Protein AF-A0A2V6CEP4-F1 (afdb_monomer_lite)

Secondary structure (DSSP, 8-state):
-HHHHHHHHHHHTTT-HHHHHHHHHHTT-SGGGTT-GGG--GGG--TT-S-TT--------SSPPPPP---

Radi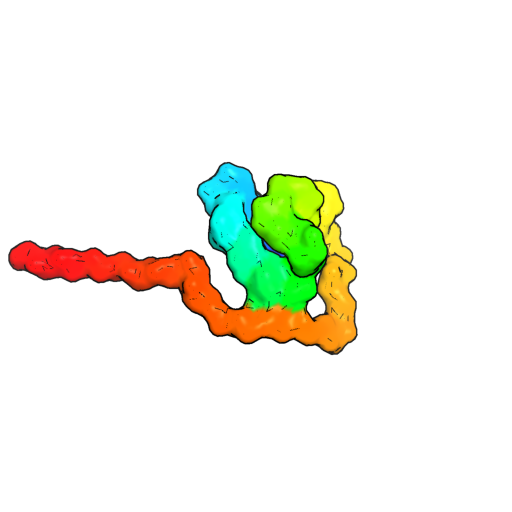us of gyration: 13.77 Å; chains: 1; bounding box: 42×24×37 Å

Structure (mmCIF, N/CA/C/O backbone):
data_AF-A0A2V6CEP4-F1
#
_entry.id   AF-A0A2V6CEP4-F1
#
loop_
_atom_site.group_PDB
_atom_site.id
_atom_site.type_symbol
_atom_site.label_atom_id
_atom_site.label_alt_id
_atom_site.label_comp_id
_atom_site.label_asym_id
_atom_site.label_entity_id
_atom_site.label_seq_id
_atom_site.pdbx_PDB_ins_code
_atom_site.Cartn_x
_atom_site.Cartn_y
_atom_site.Cartn_z
_atom_site.occupancy
_atom_site.B_iso_or_equiv
_atom_site.auth_seq_id
_atom_site.auth_comp_id
_atom_site.auth_asym_id
_atom_site.auth_atom_id
_atom_site.pdbx_PDB_model_num
ATOM 1 N N . PHE A 1 1 ? -5.612 -1.832 -11.651 1.00 79.94 1 PHE A N 1
ATOM 2 C CA . PHE A 1 1 ? -6.237 -1.626 -10.323 1.00 79.94 1 PHE A CA 1
ATOM 3 C C . PHE A 1 1 ? -5.213 -1.479 -9.201 1.00 79.94 1 PHE A C 1
ATOM 5 O O . PHE A 1 1 ? -5.274 -0.481 -8.498 1.00 79.94 1 PHE A O 1
ATOM 12 N N . ALA A 1 2 ? -4.260 -2.410 -9.052 1.00 93.69 2 ALA A N 1
ATOM 13 C CA . ALA A 1 2 ? -3.194 -2.325 -8.041 1.00 93.69 2 ALA A CA 1
ATOM 14 C C . ALA A 1 2 ? -2.408 -1.001 -8.094 1.00 93.69 2 ALA A C 1
ATOM 16 O O . ALA A 1 2 ? -2.155 -0.381 -7.067 1.00 93.69 2 ALA A O 1
ATOM 17 N N . GLU A 1 3 ? -2.117 -0.519 -9.301 1.00 95.75 3 GLU A N 1
ATOM 18 C CA . GLU A 1 3 ? -1.388 0.733 -9.492 1.00 95.75 3 GLU A CA 1
ATOM 19 C C . GLU A 1 3 ? -2.138 1.961 -8.955 1.00 95.75 3 GLU A C 1
ATOM 21 O O . GLU A 1 3 ? -1.566 2.792 -8.257 1.00 95.75 3 GLU A O 1
ATOM 26 N N . SER A 1 4 ? -3.452 2.041 -9.178 1.00 96.75 4 SER A N 1
ATOM 27 C CA . SER A 1 4 ? -4.281 3.106 -8.606 1.00 96.75 4 SER A CA 1
ATOM 28 C C . SER A 1 4 ? -4.253 3.086 -7.075 1.00 96.75 4 SER A C 1
ATOM 30 O O . SER A 1 4 ? -4.218 4.145 -6.456 1.00 96.75 4 SER A O 1
ATOM 32 N N . LEU A 1 5 ? -4.219 1.901 -6.452 1.00 96.62 5 LEU A N 1
ATOM 33 C CA . LEU A 1 5 ? -4.090 1.774 -4.997 1.00 96.62 5 LEU A CA 1
ATOM 34 C C . LEU A 1 5 ? -2.719 2.241 -4.500 1.00 96.62 5 LEU A C 1
ATOM 36 O O . LEU A 1 5 ? -2.658 2.895 -3.462 1.00 96.62 5 LEU A O 1
ATOM 40 N N . ARG A 1 6 ? -1.640 1.966 -5.245 1.00 97.44 6 ARG A N 1
ATOM 41 C CA . ARG A 1 6 ? -0.299 2.481 -4.933 1.00 97.44 6 ARG A CA 1
ATOM 42 C C . ARG A 1 6 ? -0.286 4.010 -4.952 1.00 97.44 6 ARG A C 1
ATOM 44 O O . ARG A 1 6 ? 0.197 4.625 -4.007 1.00 97.44 6 ARG A O 1
ATOM 51 N N . MET A 1 7 ? -0.885 4.610 -5.980 1.00 97.81 7 MET A N 1
ATOM 52 C CA . MET A 1 7 ? -1.017 6.065 -6.107 1.00 97.81 7 MET A CA 1
ATOM 53 C C . MET A 1 7 ? -1.825 6.664 -4.951 1.00 97.81 7 MET A C 1
ATOM 55 O O . MET A 1 7 ? -1.369 7.595 -4.292 1.00 97.81 7 MET A O 1
ATOM 59 N N . ILE A 1 8 ? -2.996 6.092 -4.649 1.00 97.44 8 ILE A N 1
ATOM 60 C CA . ILE A 1 8 ? -3.832 6.522 -3.519 1.00 97.44 8 ILE A CA 1
ATOM 61 C C . ILE A 1 8 ? -3.049 6.427 -2.209 1.00 97.44 8 ILE A C 1
ATOM 63 O O . ILE A 1 8 ? -3.063 7.380 -1.439 1.00 97.44 8 ILE A O 1
ATOM 67 N N . ALA A 1 9 ? -2.337 5.325 -1.966 1.00 97.25 9 ALA A N 1
ATOM 68 C CA . ALA A 1 9 ? -1.544 5.136 -0.756 1.00 97.25 9 ALA A CA 1
ATOM 69 C C . ALA A 1 9 ? -0.457 6.211 -0.590 1.00 97.25 9 ALA A C 1
ATOM 71 O O . ALA A 1 9 ? -0.290 6.723 0.516 1.00 97.25 9 ALA A O 1
ATOM 72 N N . ILE A 1 10 ? 0.218 6.620 -1.673 1.00 97.25 10 ILE A N 1
ATOM 73 C CA . ILE A 1 10 ? 1.179 7.736 -1.635 1.00 97.25 10 ILE A CA 1
ATOM 74 C C . ILE A 1 10 ? 0.458 9.036 -1.251 1.00 97.25 10 ILE A C 1
ATOM 76 O O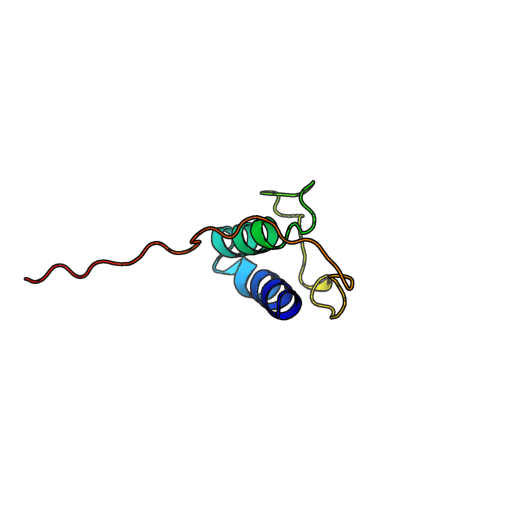 . ILE A 1 10 ? 0.895 9.733 -0.336 1.00 97.25 10 ILE A O 1
ATOM 80 N N . LEU A 1 11 ? -0.677 9.337 -1.886 1.00 97.19 11 LEU A N 1
ATOM 81 C CA . LEU A 1 11 ? -1.404 10.596 -1.685 1.00 97.19 11 LEU A CA 1
ATOM 82 C C . LEU A 1 11 ? -2.068 10.719 -0.304 1.00 97.19 11 LEU A C 1
ATOM 84 O O . LEU A 1 11 ? -2.091 11.810 0.262 1.00 97.19 11 LEU A O 1
ATOM 88 N N . ILE A 1 12 ? -2.600 9.628 0.257 1.00 96.50 12 ILE A N 1
ATOM 89 C CA . ILE A 1 12 ? -3.253 9.653 1.580 1.00 96.50 12 ILE A CA 1
ATOM 90 C C . ILE A 1 12 ? -2.258 9.548 2.732 1.00 96.50 12 ILE A C 1
ATOM 92 O O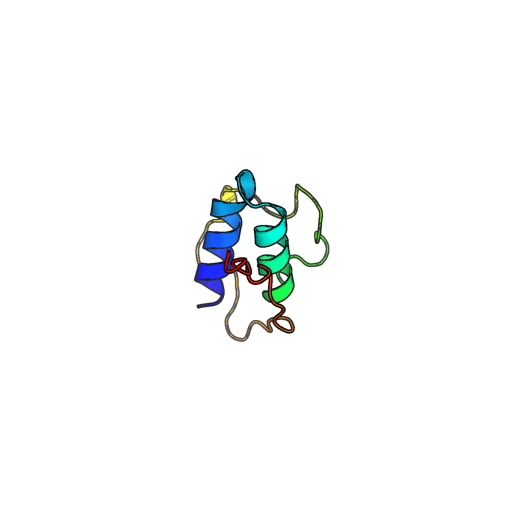 . ILE A 1 12 ? -2.644 9.767 3.879 1.00 96.50 12 ILE A O 1
ATOM 96 N N . SER A 1 13 ? -1.001 9.195 2.458 1.00 96.25 13 SER A N 1
ATOM 97 C CA . SER A 1 13 ? 0.012 8.953 3.485 1.00 96.25 13 SER A CA 1
ATOM 98 C C . SER A 1 13 ? 0.194 10.072 4.522 1.00 96.25 13 SER A C 1
ATOM 100 O O . SER A 1 13 ? 0.409 9.717 5.682 1.00 96.25 13 SER A O 1
ATOM 102 N N . PRO A 1 14 ? 0.032 11.380 4.209 1.00 94.38 14 PRO A N 1
ATOM 103 C CA . PRO A 1 14 ? 0.161 12.426 5.224 1.00 94.38 14 PRO A CA 1
ATOM 104 C C . PRO A 1 14 ? -0.990 12.433 6.240 1.00 94.38 14 PRO A C 1
ATOM 106 O O . PRO A 1 14 ? -0.844 12.976 7.329 1.00 94.38 14 PRO A O 1
ATOM 109 N N . VAL A 1 15 ? -2.143 11.851 5.887 1.00 96.94 15 VAL A N 1
ATOM 110 C CA . VAL A 1 15 ? -3.367 11.860 6.710 1.00 96.94 15 VAL A CA 1
ATOM 111 C C . VAL A 1 15 ? -3.653 10.476 7.301 1.00 96.94 15 VAL A C 1
ATOM 113 O O . VAL A 1 15 ? -4.127 10.361 8.428 1.00 96.94 15 VAL A O 1
ATOM 116 N N . LEU A 1 16 ? -3.349 9.411 6.555 1.00 96.81 16 LEU A N 1
ATOM 117 C CA . LEU A 1 16 ? -3.609 8.015 6.909 1.00 96.81 16 LEU A CA 1
ATOM 118 C C . LEU A 1 16 ? -2.345 7.146 6.740 1.00 96.81 16 LEU A C 1
ATOM 120 O O . LEU A 1 16 ? -2.376 6.160 5.995 1.00 96.81 16 LEU A O 1
ATOM 124 N N . PRO A 1 17 ? -1.233 7.449 7.439 1.00 95.50 17 PRO A N 1
ATOM 125 C CA . PRO A 1 17 ? 0.049 6.772 7.225 1.00 95.50 17 PRO A CA 1
ATOM 126 C C . PRO A 1 17 ? -0.044 5.261 7.466 1.00 95.50 17 PRO A C 1
ATOM 128 O O . PRO A 1 17 ? 0.411 4.464 6.650 1.00 95.50 17 PRO A O 1
ATOM 131 N N . LYS A 1 18 ? -0.726 4.831 8.535 1.00 95.62 18 LYS A N 1
ATOM 132 C CA . LYS A 1 18 ? -0.890 3.401 8.841 1.00 95.62 18 LYS A CA 1
ATOM 133 C C . LYS A 1 18 ? -1.634 2.647 7.733 1.00 95.62 18 LYS A C 1
ATOM 135 O O . LYS A 1 18 ? -1.230 1.546 7.366 1.00 95.62 18 LYS A O 1
ATOM 140 N N . ALA A 1 19 ? -2.701 3.236 7.192 1.00 96.38 19 ALA A N 1
ATOM 141 C CA . ALA A 1 19 ? -3.453 2.622 6.104 1.00 96.38 19 ALA A CA 1
ATOM 142 C C . ALA A 1 19 ? -2.636 2.610 4.806 1.00 96.38 19 ALA A C 1
ATOM 144 O O . ALA A 1 19 ? -2.596 1.582 4.141 1.00 96.38 19 ALA A O 1
ATOM 145 N N . ALA A 1 20 ? -1.926 3.698 4.485 1.00 97.19 20 ALA A N 1
ATOM 146 C CA . ALA A 1 20 ? -1.028 3.762 3.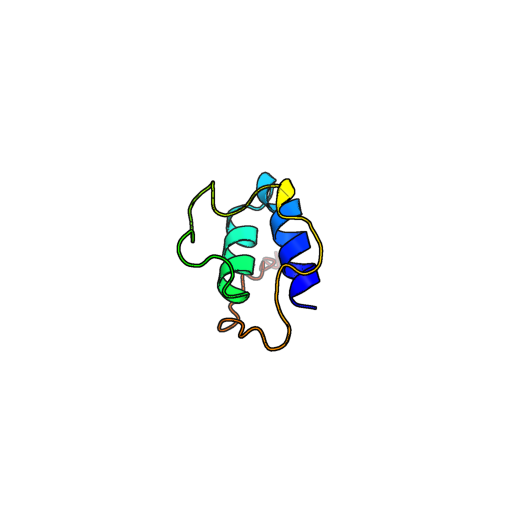332 1.00 97.19 20 ALA A CA 1
ATOM 147 C C . ALA A 1 20 ? 0.032 2.648 3.368 1.00 97.19 20 ALA A C 1
ATOM 149 O O . ALA A 1 20 ? 0.153 1.879 2.415 1.00 97.19 20 ALA A O 1
ATOM 150 N N . HIS A 1 21 ? 0.732 2.489 4.497 1.00 96.75 21 HIS A N 1
ATOM 151 C CA . HIS A 1 21 ? 1.692 1.399 4.687 1.00 96.75 21 HIS A CA 1
ATOM 152 C C . HIS A 1 21 ? 1.049 0.017 4.527 1.00 96.75 21 HIS A C 1
ATOM 154 O O . HIS A 1 21 ? 1.607 -0.828 3.828 1.00 96.75 21 HIS A O 1
ATOM 160 N N . GLY A 1 22 ? -0.147 -0.187 5.084 1.00 96.50 22 GLY A N 1
ATOM 161 C CA . GLY A 1 22 ? -0.884 -1.440 4.930 1.00 96.50 22 GLY A CA 1
ATOM 162 C C . GLY A 1 22 ? -1.358 -1.720 3.497 1.00 96.50 22 GLY A C 1
ATOM 163 O O . GLY A 1 22 ? -1.451 -2.885 3.105 1.00 96.50 22 GLY A O 1
ATOM 164 N N . ILE A 1 23 ? -1.628 -0.690 2.685 1.00 97.00 23 ILE A N 1
ATOM 165 C CA . ILE A 1 23 ? -1.866 -0.860 1.243 1.00 97.00 23 ILE A CA 1
ATOM 166 C C . ILE A 1 23 ? -0.573 -1.326 0.572 1.00 97.00 23 ILE A C 1
ATOM 168 O O . ILE A 1 23 ? -0.599 -2.311 -0.159 1.00 97.00 23 ILE A O 1
ATOM 172 N N . PHE A 1 24 ? 0.564 -0.676 0.838 1.00 97.06 24 PHE A N 1
ATOM 173 C CA . PHE A 1 24 ? 1.845 -1.069 0.241 1.00 97.06 24 PHE A CA 1
ATOM 174 C C . PHE A 1 24 ? 2.276 -2.490 0.618 1.00 97.06 24 PHE A C 1
ATOM 176 O O . PHE A 1 24 ? 2.831 -3.193 -0.225 1.00 97.06 24 PHE A O 1
ATOM 183 N N . ASP A 1 25 ? 1.985 -2.934 1.842 1.00 96.75 25 ASP A N 1
ATOM 184 C CA . ASP A 1 25 ? 2.245 -4.311 2.271 1.00 96.75 25 ASP A CA 1
ATOM 185 C C . ASP A 1 25 ? 1.392 -5.320 1.492 1.00 96.75 25 ASP A C 1
ATOM 187 O O . ASP A 1 25 ? 1.905 -6.321 0.995 1.00 96.75 25 ASP A O 1
ATOM 191 N N . GLN A 1 26 ? 0.101 -5.031 1.302 1.00 96.88 26 GLN A N 1
ATOM 192 C CA . GLN A 1 26 ? -0.779 -5.866 0.476 1.00 96.88 26 GLN A CA 1
ATOM 193 C C . GLN A 1 26 ? -0.400 -5.829 -1.004 1.00 96.88 26 GLN A C 1
ATOM 195 O O . GLN A 1 26 ? -0.570 -6.820 -1.704 1.00 96.88 26 GLN A O 1
ATOM 200 N N . LEU A 1 27 ? 0.152 -4.718 -1.487 1.00 97.12 27 LEU A N 1
ATOM 201 C CA . LEU A 1 27 ? 0.708 -4.619 -2.833 1.00 97.12 27 LEU A CA 1
ATOM 202 C C . LEU A 1 27 ? 2.094 -5.258 -2.949 1.00 97.12 27 LEU A C 1
ATOM 204 O O . LEU A 1 27 ? 2.614 -5.307 -4.056 1.00 97.12 27 LEU A O 1
ATOM 208 N N . ASN A 1 28 ? 2.689 -5.752 -1.857 1.00 96.88 28 ASN A N 1
ATOM 209 C CA . ASN A 1 28 ? 4.046 -6.297 -1.839 1.00 96.88 28 ASN A CA 1
ATOM 210 C C . ASN A 1 28 ? 5.073 -5.325 -2.464 1.00 96.88 28 ASN A C 1
ATOM 212 O O . ASN A 1 28 ? 5.910 -5.708 -3.282 1.00 96.88 28 ASN A O 1
ATOM 216 N N . TRP A 1 29 ? 4.962 -4.033 -2.139 1.00 96.25 29 TRP A N 1
ATOM 217 C CA . TRP A 1 29 ? 5.751 -2.966 -2.759 1.00 96.25 29 TRP A CA 1
ATOM 218 C C . TRP A 1 29 ? 6.782 -2.394 -1.781 1.00 96.25 29 TRP A C 1
ATOM 220 O O . TRP A 1 29 ? 6.415 -1.944 -0.691 1.00 96.25 29 TRP A O 1
ATOM 230 N N . LYS A 1 30 ? 8.068 -2.398 -2.162 1.00 95.31 30 LYS A N 1
ATOM 231 C CA . LYS A 1 30 ? 9.199 -1.935 -1.328 1.00 95.31 30 LYS A CA 1
ATOM 232 C C . LYS A 1 30 ? 9.171 -2.521 0.096 1.00 95.31 30 LYS A C 1
ATOM 234 O O . LYS A 1 30 ? 9.178 -1.792 1.093 1.00 95.31 30 LYS A O 1
ATOM 239 N N . MET A 1 31 ? 9.018 -3.843 0.211 1.00 95.19 31 MET A N 1
ATOM 240 C CA . MET A 1 31 ? 8.827 -4.529 1.500 1.00 95.19 31 MET A CA 1
ATOM 241 C C . MET A 1 31 ? 10.025 -4.393 2.446 1.00 95.19 31 MET A C 1
ATOM 243 O O . MET A 1 31 ? 9.852 -4.362 3.663 1.00 95.19 31 MET A O 1
ATOM 247 N N . GLU A 1 32 ? 11.229 -4.230 1.907 1.00 96.25 32 GLU A N 1
ATOM 248 C CA . GLU A 1 32 ? 12.469 -3.958 2.641 1.00 96.25 32 GLU A CA 1
ATOM 249 C C . GLU A 1 32 ? 12.439 -2.633 3.434 1.00 96.25 32 GLU A C 1
ATOM 251 O O . GLU A 1 32 ? 13.210 -2.419 4.384 1.00 96.25 32 GLU A O 1
ATOM 256 N N . LEU A 1 33 ? 11.507 -1.747 3.075 1.00 96.25 33 LEU A N 1
ATOM 257 C CA . LEU A 1 33 ? 11.249 -0.474 3.738 1.00 96.25 33 LEU A CA 1
ATOM 258 C C . LEU A 1 33 ? 9.918 -0.459 4.506 1.00 96.25 33 LEU A C 1
ATOM 260 O O . LEU A 1 33 ? 9.468 0.611 4.918 1.00 96.25 33 LEU A O 1
ATOM 264 N N . SER A 1 34 ? 9.270 -1.610 4.720 1.00 94.38 34 SER A N 1
ATOM 265 C CA . SER A 1 34 ? 7.992 -1.655 5.439 1.00 94.38 34 SER A CA 1
ATOM 266 C C . SER A 1 34 ? 8.092 -0.998 6.825 1.00 94.38 34 SER A C 1
ATOM 268 O O . SER A 1 34 ? 9.096 -1.111 7.528 1.00 94.38 34 SER A O 1
ATOM 270 N N . GLY A 1 35 ? 7.057 -0.228 7.170 1.00 90.12 35 GLY A N 1
ATOM 271 C CA . GLY A 1 35 ? 6.985 0.589 8.387 1.00 90.12 35 GLY A CA 1
ATOM 272 C C . GLY A 1 35 ? 7.929 1.800 8.478 1.00 90.12 35 GLY A C 1
ATOM 273 O O . GLY A 1 35 ? 7.842 2.526 9.463 1.00 90.12 35 GLY A O 1
ATOM 274 N N . LYS A 1 36 ? 8.814 2.050 7.501 1.00 94.31 36 LYS A N 1
ATOM 275 C CA . LYS A 1 36 ? 9.772 3.174 7.545 1.00 94.31 36 LYS A CA 1
ATOM 276 C C . LYS A 1 36 ? 9.223 4.413 6.839 1.00 94.31 36 LYS A C 1
ATOM 278 O O . LYS A 1 36 ? 8.731 4.304 5.721 1.00 94.31 36 LYS A O 1
ATOM 283 N N . GLU A 1 37 ? 9.405 5.596 7.427 1.00 85.69 37 GLU A N 1
ATOM 284 C CA . GLU A 1 37 ? 8.945 6.874 6.848 1.00 85.69 37 GLU A CA 1
ATOM 285 C C . GLU A 1 37 ? 9.503 7.132 5.437 1.00 85.69 37 GLU A C 1
ATOM 287 O O . GLU A 1 37 ? 8.804 7.650 4.577 1.00 85.69 37 GLU A O 1
ATOM 292 N N . GLY A 1 38 ? 10.734 6.691 5.161 1.00 89.31 38 GLY A N 1
ATOM 293 C CA . GLY A 1 38 ? 11.370 6.810 3.844 1.00 89.31 38 GLY A CA 1
ATOM 294 C C . GLY A 1 38 ? 10.971 5.742 2.817 1.00 89.31 38 GLY A C 1
ATOM 295 O O . GLY A 1 38 ? 11.650 5.611 1.801 1.00 89.31 38 GLY A O 1
ATOM 296 N N . ARG A 1 39 ? 9.928 4.934 3.063 1.00 95.06 39 ARG A N 1
ATOM 297 C CA . ARG A 1 39 ? 9.484 3.882 2.122 1.00 95.06 39 ARG A CA 1
ATOM 298 C C . ARG A 1 39 ? 9.072 4.452 0.768 1.00 95.06 39 ARG A C 1
ATOM 300 O O . ARG A 1 39 ? 9.287 3.819 -0.265 1.00 95.06 39 ARG A O 1
ATOM 307 N N . PHE A 1 40 ? 8.455 5.623 0.778 1.00 94.06 40 PHE A N 1
ATOM 308 C CA . PHE A 1 40 ? 7.933 6.293 -0.403 1.00 94.06 40 PHE A CA 1
ATOM 309 C C . PHE A 1 40 ? 7.974 7.807 -0.200 1.00 94.06 40 PHE A C 1
ATOM 311 O O . PHE A 1 40 ? 8.122 8.311 0.911 1.00 94.06 40 PHE A O 1
ATOM 318 N N . SER A 1 41 ? 7.808 8.525 -1.297 1.00 94.62 41 SER A N 1
ATOM 319 C CA . SER A 1 41 ? 7.747 9.974 -1.370 1.00 94.62 41 SER A CA 1
ATOM 320 C C . SER A 1 41 ? 6.693 10.389 -2.393 1.00 94.62 41 SER A C 1
ATOM 322 O O . SER A 1 41 ? 6.217 9.571 -3.181 1.00 94.62 41 SER A O 1
ATOM 324 N N . LEU A 1 42 ? 6.349 11.677 -2.426 1.00 95.19 42 LEU A N 1
ATOM 325 C CA . LEU A 1 42 ? 5.460 12.201 -3.463 1.00 95.19 42 LEU A CA 1
ATOM 326 C C . LEU A 1 42 ? 6.043 12.018 -4.877 1.00 95.19 42 LEU A C 1
ATOM 328 O O . LEU A 1 42 ? 5.283 11.846 -5.821 1.00 95.19 42 LEU A O 1
ATOM 332 N N .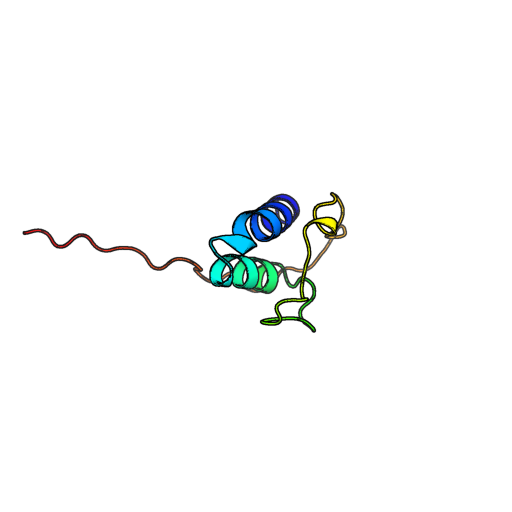 ALA A 1 43 ? 7.372 11.997 -5.021 1.00 95.12 43 ALA A N 1
ATOM 333 C CA . ALA A 1 43 ? 8.030 11.754 -6.304 1.00 95.12 43 ALA A CA 1
ATOM 334 C C . ALA A 1 43 ? 7.813 10.322 -6.827 1.00 95.12 43 ALA A C 1
ATOM 336 O O . ALA A 1 43 ? 7.900 10.095 -8.024 1.00 95.12 43 ALA A O 1
ATOM 337 N N . ASP A 1 44 ? 7.472 9.361 -5.962 1.00 95.19 44 ASP A N 1
ATOM 338 C CA . ASP A 1 44 ? 7.116 8.003 -6.390 1.00 95.19 44 ASP A CA 1
ATOM 339 C C . ASP A 1 44 ? 5.695 7.919 -6.993 1.00 95.19 44 ASP A C 1
ATOM 341 O O . ASP A 1 44 ? 5.274 6.842 -7.433 1.00 95.19 44 ASP A O 1
ATOM 345 N N . ALA A 1 45 ? 4.928 9.020 -7.000 1.00 95.12 45 ALA A N 1
ATOM 346 C CA . ALA A 1 45 ? 3.593 9.109 -7.599 1.00 95.12 45 ALA A CA 1
ATOM 347 C C . ALA A 1 45 ? 3.657 9.252 -9.132 1.00 95.12 45 ALA A C 1
ATOM 349 O O . ALA A 1 45 ? 3.024 10.121 -9.730 1.00 95.12 45 ALA A O 1
ATOM 350 N N . GLU A 1 46 ? 4.422 8.375 -9.770 1.00 95.12 46 GLU A N 1
ATOM 351 C CA . GLU A 1 46 ? 4.501 8.225 -11.220 1.00 95.12 46 GLU A CA 1
ATOM 352 C C . GLU A 1 46 ? 3.842 6.914 -11.625 1.00 95.12 46 GLU A C 1
ATOM 354 O O . GLU A 1 46 ? 3.947 5.924 -10.908 1.00 95.12 46 GLU A O 1
ATOM 359 N N . TRP A 1 47 ? 3.153 6.885 -12.762 1.00 94.81 47 TRP A N 1
ATOM 360 C CA . TRP A 1 47 ? 2.509 5.663 -13.240 1.00 94.81 47 TRP A CA 1
ATOM 361 C C . TRP A 1 47 ? 3.534 4.655 -13.781 1.00 94.81 47 TRP A C 1
ATOM 363 O O . TRP A 1 47 ? 4.508 5.041 -14.419 1.00 94.81 47 TRP A O 1
ATOM 373 N N . GLY A 1 48 ? 3.276 3.360 -13.589 1.00 93.94 48 GLY A N 1
ATOM 374 C CA . GLY A 1 48 ? 4.148 2.259 -14.015 1.00 93.94 48 GLY A CA 1
ATOM 375 C C . GLY A 1 48 ? 5.051 1.696 -12.910 1.00 93.94 48 GLY A C 1
ATOM 376 O O . GLY A 1 48 ? 6.011 0.993 -13.208 1.00 93.94 48 GLY A O 1
ATOM 377 N N . GLY A 1 49 ? 4.761 1.979 -11.637 1.00 93.50 49 GLY A N 1
ATOM 378 C CA . GLY A 1 49 ? 5.567 1.525 -10.495 1.00 93.50 49 GLY A CA 1
ATOM 379 C C . GLY A 1 49 ? 5.341 0.066 -10.078 1.00 93.50 49 GLY A C 1
ATOM 380 O O . GLY A 1 49 ? 6.064 -0.434 -9.215 1.00 93.50 49 GLY A O 1
ATOM 381 N N . LEU A 1 50 ? 4.353 -0.610 -10.670 1.00 95.56 50 LEU A N 1
ATOM 382 C CA . LEU A 1 50 ? 4.114 -2.047 -10.541 1.00 95.56 50 LEU A CA 1
ATOM 383 C C . LEU A 1 50 ? 4.185 -2.693 -11.936 1.00 95.56 50 LEU A C 1
ATOM 385 O O . LEU A 1 50 ? 3.365 -2.341 -12.787 1.00 95.56 50 LEU A O 1
ATOM 389 N N . PRO A 1 51 ? 5.135 -3.611 -12.192 1.00 93.81 51 PRO A N 1
ATOM 390 C CA . PRO A 1 51 ? 5.265 -4.258 -13.493 1.00 93.81 51 PRO A CA 1
ATOM 391 C C . PRO A 1 51 ? 4.113 -5.234 -13.771 1.00 93.81 51 PRO A C 1
ATOM 393 O O . PRO A 1 51 ? 3.435 -5.718 -12.861 1.00 93.81 51 PRO A O 1
ATOM 396 N N . ASP A 1 52 ? 3.918 -5.580 -15.041 1.00 93.81 52 ASP A N 1
ATOM 397 C CA . ASP A 1 52 ? 2.968 -6.625 -15.417 1.00 93.81 52 ASP A CA 1
ATOM 398 C C . ASP A 1 52 ? 3.345 -7.970 -14.779 1.00 93.81 52 ASP A C 1
ATOM 400 O O . ASP A 1 52 ? 4.516 -8.337 -14.674 1.00 93.81 52 ASP A O 1
ATOM 404 N N . GLY A 1 53 ? 2.332 -8.708 -14.319 1.00 94.00 53 GLY A N 1
ATOM 405 C CA . GLY A 1 53 ? 2.532 -9.955 -13.578 1.00 94.00 53 GLY A CA 1
ATOM 406 C C . GLY A 1 53 ? 3.013 -9.771 -12.133 1.00 94.00 53 GLY A C 1
ATOM 407 O O . GLY A 1 53 ? 3.331 -10.767 -11.483 1.00 94.00 53 GLY A O 1
ATOM 408 N N . HIS A 1 54 ? 3.049 -8.536 -11.608 1.00 95.62 54 HIS A N 1
ATOM 409 C CA . HIS A 1 54 ? 3.423 -8.266 -10.216 1.00 95.62 54 HIS A CA 1
ATOM 410 C C . HIS A 1 54 ? 2.561 -9.054 -9.222 1.00 95.62 54 HIS A C 1
ATOM 412 O O . HIS A 1 54 ? 1.330 -8.969 -9.222 1.00 95.62 54 HIS A O 1
ATOM 418 N N . VAL A 1 55 ? 3.226 -9.803 -8.341 1.00 95.56 55 VAL A N 1
ATOM 419 C CA . VAL A 1 55 ? 2.571 -10.652 -7.342 1.00 95.56 55 VAL A CA 1
ATOM 420 C C . VAL A 1 55 ? 2.290 -9.841 -6.082 1.00 95.56 55 VAL A C 1
ATOM 422 O O . VAL A 1 55 ? 3.203 -9.437 -5.359 1.00 95.56 55 VAL A O 1
ATOM 425 N N . VAL A 1 56 ? 1.003 -9.633 -5.814 1.00 95.50 56 VAL A N 1
ATOM 426 C CA . VAL A 1 56 ? 0.506 -8.966 -4.606 1.00 95.50 56 VAL A CA 1
ATOM 427 C C . VAL A 1 56 ? 0.529 -9.900 -3.392 1.00 95.50 56 VAL A C 1
ATOM 429 O O . VAL A 1 56 ? 0.525 -11.126 -3.518 1.00 95.50 56 VAL A O 1
ATOM 432 N N . GLY A 1 57 ? 0.545 -9.311 -2.199 1.00 92.75 57 GLY A N 1
ATOM 433 C CA . GLY A 1 57 ? 0.425 -10.023 -0.933 1.00 92.75 57 GLY A CA 1
ATOM 434 C C . GLY A 1 57 ? -1.008 -10.475 -0.639 1.00 92.75 57 GLY A C 1
ATOM 435 O O . GLY A 1 57 ? -1.964 -10.149 -1.346 1.00 92.75 57 GLY A O 1
ATOM 436 N N . LYS A 1 58 ? -1.175 -11.231 0.452 1.00 90.88 58 LYS A N 1
ATOM 437 C CA . LYS A 1 58 ? -2.500 -11.652 0.921 1.00 90.88 58 LYS A CA 1
ATOM 438 C C . LYS A 1 58 ? -3.280 -10.430 1.435 1.00 90.88 58 LYS A C 1
ATOM 440 O O . LYS A 1 58 ? -2.784 -9.764 2.345 1.00 90.88 58 LYS A O 1
ATOM 445 N N . PRO A 1 59 ? -4.492 -10.152 0.920 1.00 90.38 59 PRO A N 1
ATOM 446 C CA . PRO A 1 59 ? -5.255 -9.001 1.367 1.00 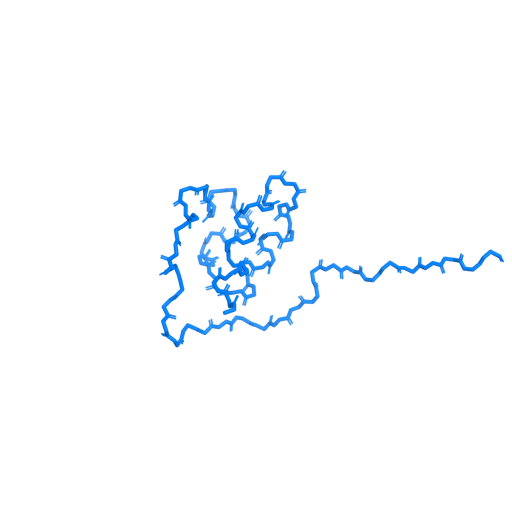90.38 59 PRO A CA 1
ATOM 447 C C . PRO A 1 59 ? -5.729 -9.170 2.815 1.00 90.38 59 PRO A C 1
ATOM 449 O O . PRO A 1 59 ? -6.149 -10.257 3.225 1.00 90.38 59 PRO A O 1
ATOM 452 N N . VAL A 1 60 ? -5.676 -8.078 3.576 1.00 93.69 60 VAL A N 1
ATOM 453 C CA . VAL A 1 60 ? -6.164 -7.980 4.956 1.00 93.69 60 VAL A CA 1
ATOM 454 C C . VAL A 1 60 ? -6.998 -6.704 5.118 1.00 93.69 60 VAL A C 1
ATOM 456 O O . VAL A 1 60 ? -6.657 -5.673 4.530 1.00 93.69 60 VAL A O 1
ATOM 459 N N . PRO A 1 61 ? -8.084 -6.723 5.909 1.00 95.25 61 PRO A N 1
ATOM 460 C CA . PRO A 1 61 ? -8.847 -5.511 6.189 1.00 95.25 61 PRO A CA 1
ATOM 461 C C . PRO A 1 61 ? -7.968 -4.443 6.853 1.00 95.25 61 PRO A C 1
ATOM 463 O O . PRO A 1 61 ? -7.379 -4.686 7.904 1.00 95.25 61 PRO A O 1
ATOM 466 N N . LEU A 1 62 ? -7.884 -3.256 6.245 1.00 95.44 62 LEU A N 1
ATOM 467 C CA . LEU A 1 62 ? -7.115 -2.127 6.793 1.00 95.44 62 LEU A CA 1
ATOM 468 C C . LEU A 1 62 ? -7.923 -1.256 7.745 1.00 95.44 62 LEU A C 1
ATOM 470 O O . LEU A 1 62 ? -7.369 -0.664 8.670 1.00 95.44 62 LEU A O 1
ATOM 474 N N . PHE A 1 63 ? -9.227 -1.175 7.504 1.00 95.19 63 PHE A N 1
ATOM 475 C CA . PHE A 1 63 ? -10.145 -0.390 8.304 1.00 95.19 63 PHE A CA 1
ATOM 476 C C . PHE A 1 63 ? -11.069 -1.346 9.051 1.00 95.19 63 PHE A C 1
ATOM 478 O O . PHE A 1 63 ? -11.731 -2.168 8.409 1.00 95.19 63 PHE A O 1
ATOM 485 N N . PRO A 1 64 ? -11.108 -1.285 10.391 1.00 91.69 64 PRO A N 1
ATOM 486 C CA . PRO A 1 64 ? -12.103 -2.025 11.144 1.00 91.69 64 PRO A CA 1
ATOM 487 C C . PRO A 1 64 ? -13.499 -1.489 10.814 1.00 91.69 64 PRO A C 1
ATOM 489 O O . PRO A 1 64 ? -13.677 -0.300 10.537 1.00 91.69 64 PRO A O 1
ATOM 492 N N . ARG A 1 65 ? -14.500 -2.369 10.866 1.00 91.88 65 ARG A N 1
ATOM 493 C CA . ARG A 1 65 ? -15.901 -1.955 10.800 1.00 91.88 65 ARG A CA 1
ATOM 494 C C . ARG A 1 65 ? -16.224 -1.123 12.042 1.00 91.88 65 ARG A C 1
ATOM 496 O O . ARG A 1 65 ? -15.857 -1.502 13.151 1.00 91.88 65 ARG A O 1
ATOM 503 N N . ILE A 1 66 ? -16.900 0.002 11.845 1.00 92.44 66 ILE A N 1
ATOM 504 C CA . ILE A 1 66 ? -17.441 0.812 12.937 1.00 92.44 66 ILE A CA 1
ATOM 505 C C . ILE A 1 66 ? -18.840 0.271 13.243 1.00 92.44 66 ILE A C 1
ATOM 507 O O . ILE A 1 66 ? -19.680 0.214 12.346 1.00 92.44 66 ILE A O 1
ATOM 511 N N . GLU A 1 67 ? -19.075 -0.149 14.485 1.00 91.94 67 GLU A N 1
ATOM 512 C CA . GLU A 1 67 ? -20.397 -0.567 14.962 1.00 91.94 67 GLU A CA 1
ATOM 513 C C . GLU A 1 67 ? -21.161 0.652 15.495 1.00 91.94 67 GLU A C 1
ATOM 515 O O . GLU A 1 67 ? -20.598 1.480 16.213 1.00 91.94 67 GLU A O 1
ATOM 520 N N . THR A 1 68 ? -22.443 0.770 15.157 1.00 85.81 68 THR A N 1
ATOM 521 C CA . THR A 1 68 ? -23.343 1.751 15.772 1.00 85.81 68 THR A CA 1
ATOM 522 C C . THR A 1 68 ? -24.007 1.118 16.984 1.00 85.81 68 THR A C 1
ATOM 524 O O . THR A 1 68 ? -24.679 0.099 16.845 1.00 85.81 68 THR A O 1
ATOM 527 N N . THR A 1 69 ? -23.846 1.714 18.163 1.00 80.75 69 THR A N 1
ATOM 528 C CA . THR A 1 69 ? -24.652 1.342 19.329 1.00 80.75 69 THR A CA 1
ATOM 529 C C . THR A 1 69 ? -26.091 1.771 19.053 1.00 80.75 69 THR A C 1
ATOM 531 O O . THR A 1 69 ? -26.356 2.968 18.950 1.00 80.75 69 THR A O 1
ATOM 534 N N . GLU A 1 70 ? -27.012 0.822 18.887 1.00 71.81 70 GLU A N 1
ATOM 535 C CA . GLU A 1 70 ? -28.438 1.135 19.013 1.00 71.81 70 GLU A CA 1
ATOM 536 C C . GLU A 1 70 ? -28.671 1.611 20.456 1.00 71.81 70 GLU A C 1
ATOM 538 O O . GLU A 1 70 ? -28.270 0.928 21.400 1.00 71.81 70 GLU A O 1
ATOM 543 N N . LEU A 1 71 ? -29.192 2.834 20.607 1.00 59.25 71 LEU A N 1
ATOM 544 C CA . LEU A 1 71 ? -29.522 3.444 21.900 1.00 59.25 71 LEU A CA 1
ATOM 545 C C . LEU A 1 71 ? -30.806 2.849 22.478 1.00 59.25 71 LEU A C 1
ATOM 547 O O . LEU A 1 71 ? -31.772 2.694 21.697 1.00 59.25 71 LEU A O 1
#

Foldseek 3Di:
DLQVLLLVLQVCCVPCVQLSLLSCQQQVHQVVQRPHPVSDHNVCNDPPSADPPRDGHDDDDSDDDDDDPDD

Sequence (71 aa):
FAESLRMIAILISPVLPKAAHGIFDQLNWKMELSGKEGRFSLADAEWGGLPDGHVVGKPVPLFPRIETTEL

pLDDT: mean 93.6, std 5.96, range [59.25, 97.81]